Protein AF-A0A257JA24-F1 (afdb_monomer)

Radius of gyration: 20.9 Å; Cα contacts (8 Å, |Δi|>4): 91; chains: 1; bounding box: 44×46×59 Å

Mean predicted aligned error: 9.77 Å

Secondary structure (DSSP, 8-state):
-----PPPP-PPPP--PPPEEEEE-SSEEEEEEE-TTS-EEEEEEE-PPPTTS-TTHHHHHHHHHHHHHHHHHT--EE-

Structure (mmCIF, N/CA/C/O backbone):
data_AF-A0A257JA24-F1
#
_entry.id   AF-A0A257JA24-F1
#
loop_
_atom_site.group_PDB
_atom_site.id
_atom_site.type_symbol
_atom_site.label_atom_id
_atom_site.label_alt_id
_atom_site.label_comp_id
_atom_site.label_asym_id
_atom_site.label_entity_id
_atom_site.label_seq_id
_atom_site.pdbx_PDB_ins_code
_atom_site.Cartn_x
_atom_site.Cartn_y
_atom_site.Cartn_z
_atom_site.occupancy
_atom_site.B_iso_or_equiv
_atom_site.auth_seq_id
_atom_site.auth_comp_id
_atom_site.auth_asym_id
_atom_site.auth_atom_id
_atom_site.pdbx_PDB_model_num
ATOM 1 N N . MET A 1 1 ? -31.276 41.272 40.360 1.00 52.0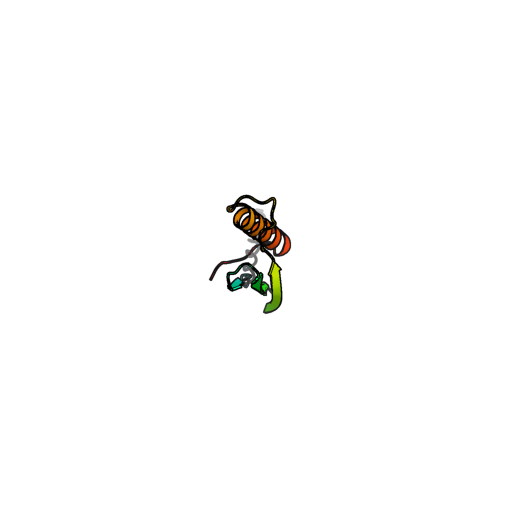6 1 MET A N 1
ATOM 2 C CA . MET A 1 1 ? -31.749 39.953 39.893 1.00 52.06 1 MET A CA 1
ATOM 3 C C . MET A 1 1 ? -30.770 39.486 38.826 1.00 52.06 1 MET A C 1
ATOM 5 O O . MET A 1 1 ? -30.800 40.014 37.726 1.00 52.06 1 MET A O 1
ATOM 9 N N . VAL A 1 2 ? -29.800 38.645 39.193 1.00 49.59 2 VAL A N 1
ATOM 10 C CA . VAL A 1 2 ? -28.718 38.203 38.292 1.00 49.59 2 VAL A CA 1
ATOM 11 C C . VAL A 1 2 ? -29.180 36.907 37.618 1.00 49.59 2 VAL A C 1
ATOM 13 O O . VAL A 1 2 ? -29.588 36.002 38.348 1.00 49.59 2 VAL A O 1
ATOM 16 N N . PRO A 1 3 ? -29.189 36.785 36.280 1.00 50.69 3 PRO A N 1
ATOM 17 C CA . PRO A 1 3 ? -29.575 35.535 35.642 1.00 50.69 3 PRO A CA 1
ATOM 18 C C . PRO A 1 3 ? -28.448 34.514 35.835 1.00 50.69 3 PRO A C 1
ATOM 20 O O . PRO A 1 3 ? -27.302 34.754 35.461 1.00 50.69 3 PRO A O 1
ATOM 23 N N . ALA A 1 4 ? -28.771 33.383 36.459 1.00 59.22 4 ALA A N 1
ATOM 24 C CA . ALA A 1 4 ? -27.861 32.255 36.579 1.00 59.22 4 ALA A CA 1
ATOM 25 C C . ALA A 1 4 ? -27.798 31.521 35.231 1.00 59.22 4 ALA A C 1
ATOM 27 O O . ALA A 1 4 ? -28.732 30.817 34.852 1.00 59.22 4 ALA A O 1
ATOM 28 N N . THR A 1 5 ? -26.700 31.696 34.498 1.00 58.97 5 THR A N 1
ATOM 29 C CA . THR A 1 5 ? -26.388 30.878 33.322 1.00 58.97 5 THR A CA 1
ATOM 30 C C . THR A 1 5 ? -25.981 29.488 33.803 1.00 58.97 5 THR A C 1
ATOM 32 O O . THR A 1 5 ? -24.912 29.316 34.387 1.00 58.97 5 THR A O 1
ATOM 35 N N . LEU A 1 6 ? -26.845 28.494 33.596 1.00 60.06 6 LEU A N 1
ATOM 36 C CA . LEU A 1 6 ? -26.515 27.095 33.861 1.00 60.06 6 LEU A CA 1
ATOM 37 C C . LEU A 1 6 ? -25.440 26.630 32.860 1.00 60.06 6 LEU A C 1
ATOM 39 O O . LEU A 1 6 ? -25.584 26.891 31.662 1.00 60.06 6 LEU A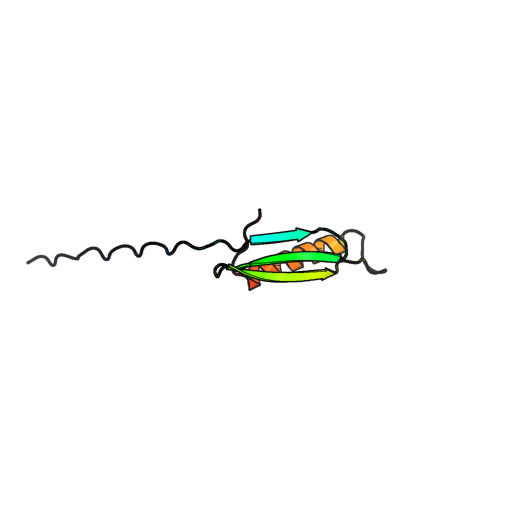 O 1
ATOM 43 N N . PRO A 1 7 ? -24.374 25.945 33.305 1.00 60.19 7 PRO A N 1
ATOM 44 C CA . PRO A 1 7 ? -23.387 25.390 32.394 1.00 60.19 7 PRO A CA 1
ATOM 45 C C . PRO A 1 7 ? -24.039 24.273 31.576 1.00 60.19 7 PRO A C 1
ATOM 47 O O . PRO A 1 7 ? -24.534 23.287 32.125 1.00 60.19 7 PRO A O 1
ATOM 50 N N . VAL A 1 8 ? -24.050 24.435 30.252 1.00 65.00 8 VAL A N 1
ATOM 51 C CA . VAL A 1 8 ? -24.422 23.363 29.325 1.00 65.00 8 VAL A CA 1
ATOM 52 C C . VAL A 1 8 ? -23.427 22.221 29.554 1.00 65.00 8 VAL A C 1
ATOM 54 O O . VAL A 1 8 ? -22.219 22.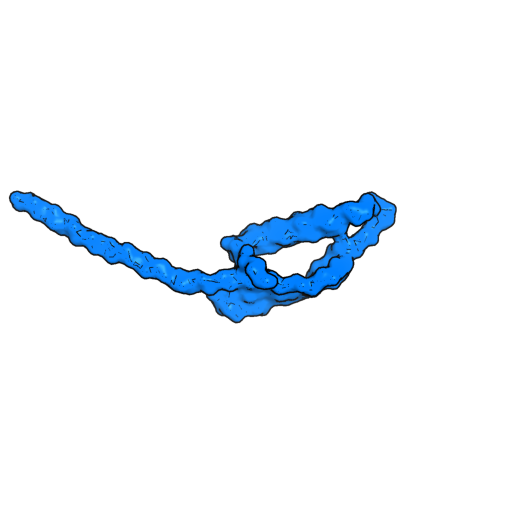470 29.493 1.00 65.00 8 VAL A O 1
ATOM 57 N N . PRO A 1 9 ? -23.876 20.991 29.858 1.00 61.06 9 PRO A N 1
ATOM 58 C CA . PRO A 1 9 ? -22.957 19.880 30.035 1.00 61.06 9 PRO A CA 1
ATOM 59 C C . PRO A 1 9 ? -22.175 19.702 28.735 1.00 61.06 9 PRO A C 1
ATOM 61 O O . PRO A 1 9 ? -22.767 19.530 27.669 1.00 61.06 9 PRO A O 1
ATOM 64 N N . ALA A 1 10 ? -20.846 19.779 28.827 1.00 63.31 10 ALA A N 1
ATOM 65 C CA . ALA A 1 10 ? -19.958 19.452 27.725 1.00 63.31 10 ALA A CA 1
ATOM 66 C C . ALA A 1 10 ? -20.357 18.065 27.213 1.00 63.31 10 ALA A C 1
ATOM 68 O O . ALA A 1 10 ? -20.313 17.088 27.968 1.00 63.31 10 ALA A O 1
ATOM 69 N N . ALA A 1 11 ? -20.829 17.999 25.967 1.00 61.78 11 ALA A N 1
ATOM 70 C CA . ALA A 1 11 ? -21.197 16.748 25.331 1.00 61.78 11 ALA A CA 1
ATOM 71 C C . ALA A 1 11 ? -20.032 15.767 25.515 1.00 61.78 11 ALA A C 1
ATOM 73 O O . ALA A 1 11 ? -18.911 16.049 25.089 1.00 61.78 11 ALA A O 1
ATOM 74 N N . LYS A 1 12 ? -20.276 14.647 26.209 1.00 53.28 12 LYS A N 1
ATOM 75 C CA . LYS A 1 12 ? -19.300 13.560 26.306 1.00 53.28 12 LYS A CA 1
ATOM 76 C C . LYS A 1 12 ? -18.895 13.209 24.879 1.00 53.28 12 LYS A C 1
ATOM 78 O O . LYS A 1 12 ? -19.761 12.838 24.091 1.00 53.28 12 LYS A O 1
ATOM 83 N N . ALA A 1 13 ? -17.610 13.356 24.563 1.00 60.06 13 ALA A N 1
ATOM 84 C CA . ALA A 1 13 ? -17.068 12.919 23.289 1.00 60.06 13 ALA A CA 1
ATOM 85 C C . ALA A 1 13 ? -17.468 11.452 23.095 1.00 60.06 13 ALA A C 1
ATOM 87 O O . ALA A 1 13 ? -17.122 10.595 23.912 1.00 60.06 13 ALA A O 1
ATOM 88 N N . THR A 1 14 ? -18.275 11.182 22.070 1.00 61.84 14 THR A N 1
ATOM 89 C CA . THR A 1 14 ? -18.592 9.816 21.659 1.00 61.84 14 THR A CA 1
ATOM 90 C C . THR A 1 14 ? -17.263 9.094 21.453 1.00 61.84 14 THR A C 1
ATOM 92 O O . THR A 1 14 ? -16.395 9.670 20.796 1.00 61.84 14 THR A O 1
ATOM 95 N N . PRO A 1 15 ? -17.049 7.892 22.014 1.00 63.19 15 PRO A N 1
ATOM 96 C CA . PRO A 1 15 ? -15.809 7.167 21.782 1.00 63.19 15 PRO A CA 1
ATOM 97 C C . PRO A 1 15 ? -15.671 6.907 20.279 1.00 63.19 15 PRO A C 1
ATOM 99 O O . PRO A 1 15 ? -16.398 6.094 19.710 1.00 63.19 15 PRO A O 1
ATOM 102 N N . THR A 1 16 ? -1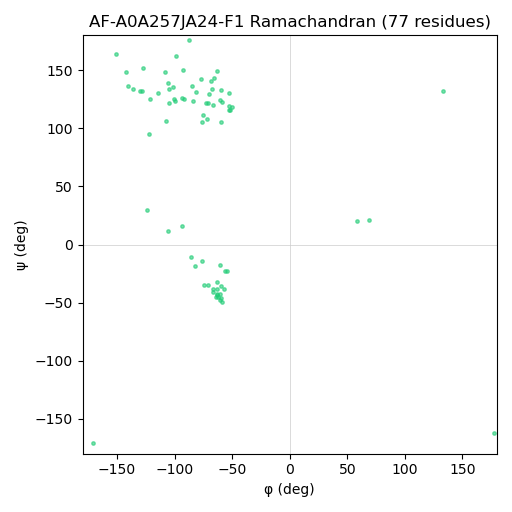4.777 7.647 19.628 1.00 70.62 16 THR A N 1
ATOM 103 C CA . THR A 1 16 ? -14.476 7.486 18.210 1.00 70.62 16 THR A CA 1
ATOM 104 C C . THR A 1 16 ? -13.626 6.234 18.073 1.00 70.62 16 THR A C 1
ATOM 106 O O . THR A 1 16 ? -12.491 6.193 18.546 1.00 70.62 16 THR A O 1
ATOM 109 N N . ILE A 1 17 ? -14.178 5.183 17.472 1.00 79.19 17 ILE A N 1
ATOM 110 C CA . ILE A 1 17 ? -13.388 4.002 17.125 1.00 79.19 17 ILE A CA 1
ATOM 111 C C . ILE A 1 17 ? -12.473 4.418 15.966 1.00 79.19 17 ILE A C 1
ATOM 113 O O . ILE A 1 17 ? -12.992 4.867 14.942 1.00 79.19 17 ILE A O 1
ATOM 117 N N . PRO A 1 18 ? -11.139 4.307 16.092 1.00 81.94 18 PRO A N 1
ATOM 118 C CA . PRO A 1 18 ? -10.243 4.713 15.022 1.00 81.94 18 PRO A CA 1
ATOM 119 C C . PRO A 1 18 ? -10.394 3.775 13.826 1.00 81.94 1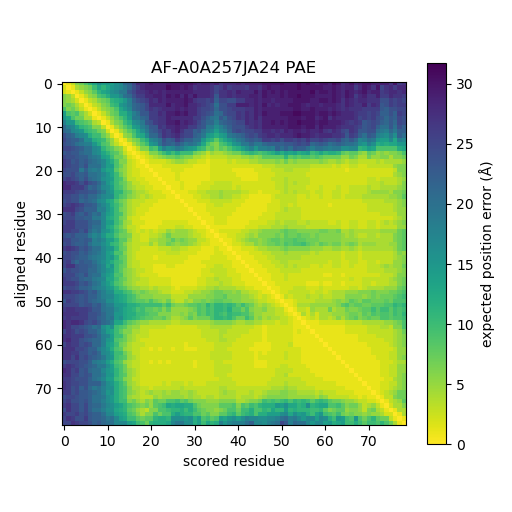8 PRO A C 1
ATOM 121 O O . PRO A 1 18 ? -10.529 2.547 13.978 1.00 81.94 18 PRO A O 1
ATOM 124 N N . SER A 1 19 ? -10.345 4.367 12.635 1.00 88.81 19 SER A N 1
ATOM 125 C CA . SER A 1 19 ? -10.202 3.611 11.400 1.00 88.81 19 SER A CA 1
ATOM 126 C C . SER A 1 19 ? -8.792 3.029 11.339 1.00 88.81 19 SER A C 1
ATOM 128 O O . SER A 1 19 ? -7.840 3.773 11.530 1.00 88.81 19 SER A O 1
ATOM 130 N N . ILE A 1 20 ? -8.637 1.733 11.077 1.00 91.38 20 ILE A N 1
ATOM 131 C CA . ILE A 1 20 ? -7.320 1.073 10.994 1.00 91.38 20 ILE A CA 1
ATOM 132 C C . ILE A 1 20 ? -7.102 0.601 9.565 1.00 91.38 20 ILE A C 1
ATOM 134 O O . ILE A 1 20 ? -7.976 -0.084 9.032 1.00 91.38 20 ILE A O 1
ATOM 138 N N . LEU A 1 21 ? -5.941 0.914 8.986 1.00 93.62 21 LEU A N 1
ATOM 139 C CA . LEU A 1 21 ? -5.479 0.380 7.704 1.00 93.62 21 LEU A CA 1
ATOM 140 C C . LEU A 1 21 ? -4.380 -0.670 7.931 1.00 93.62 21 LEU A C 1
ATOM 142 O O . LEU A 1 21 ? -3.331 -0.361 8.483 1.00 93.62 21 LEU A O 1
ATOM 146 N N . ALA A 1 22 ? -4.605 -1.894 7.455 1.00 95.06 22 ALA A N 1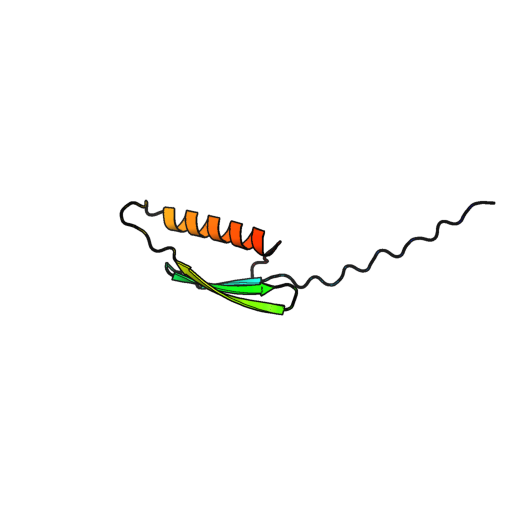
ATOM 147 C CA . ALA A 1 22 ? -3.610 -2.965 7.408 1.00 95.06 22 ALA A CA 1
ATOM 148 C C . ALA A 1 22 ? -3.121 -3.177 5.967 1.00 95.06 22 ALA A C 1
ATOM 150 O O . ALA A 1 22 ? -3.928 -3.158 5.032 1.00 95.06 22 ALA A O 1
ATOM 151 N N . LEU A 1 23 ? -1.813 -3.395 5.794 1.00 95.56 23 LEU A N 1
ATOM 152 C CA . LEU A 1 23 ? -1.151 -3.497 4.490 1.00 95.56 23 LEU A CA 1
ATOM 153 C C . LEU A 1 23 ? -0.279 -4.752 4.390 1.00 95.56 23 LEU A C 1
ATOM 155 O O . LEU A 1 23 ? 0.560 -4.998 5.252 1.00 95.56 23 LEU A O 1
ATOM 159 N N . ASP A 1 24 ? -0.426 -5.481 3.286 1.00 95.62 24 ASP A N 1
ATOM 160 C CA . ASP A 1 24 ? 0.501 -6.523 2.841 1.00 95.62 24 ASP A CA 1
ATOM 161 C C . ASP A 1 24 ? 1.278 -5.994 1.628 1.00 95.62 24 ASP A C 1
ATOM 163 O O . ASP A 1 24 ? 0.712 -5.795 0.549 1.00 95.62 24 ASP A O 1
ATOM 167 N N . LEU A 1 25 ? 2.552 -5.653 1.833 1.00 94.88 25 LEU A N 1
ATOM 168 C CA . LEU A 1 25 ? 3.329 -4.855 0.886 1.00 94.88 25 LEU A CA 1
ATOM 169 C C . LEU A 1 25 ? 3.883 -5.694 -0.272 1.00 94.88 25 LEU A C 1
ATOM 171 O O . LEU A 1 25 ? 4.584 -6.683 -0.085 1.00 94.88 25 LEU A O 1
ATOM 175 N N . GLY A 1 26 ? 3.675 -5.201 -1.492 1.00 94.19 26 GLY A N 1
ATOM 176 C CA . GLY A 1 26 ? 4.228 -5.775 -2.713 1.00 94.19 26 GLY A CA 1
ATOM 177 C C . GLY A 1 26 ? 3.993 -4.863 -3.916 1.00 94.19 26 GLY A C 1
ATOM 178 O O . GLY A 1 26 ? 3.542 -3.729 -3.788 1.00 94.19 26 GLY A O 1
ATOM 179 N N . THR A 1 27 ? 4.276 -5.344 -5.129 1.00 94.31 27 THR A N 1
ATOM 180 C CA . THR A 1 27 ? 3.811 -4.658 -6.355 1.00 94.31 27 THR A CA 1
ATOM 181 C C . THR A 1 27 ? 2.327 -4.900 -6.622 1.00 94.31 27 THR A C 1
ATOM 183 O O . THR A 1 27 ? 1.730 -4.206 -7.437 1.00 94.31 27 THR A O 1
ATOM 186 N N . THR A 1 28 ? 1.736 -5.877 -5.942 1.00 96.94 28 THR A N 1
ATOM 187 C CA . THR A 1 28 ? 0.293 -6.050 -5.787 1.00 96.94 28 THR A CA 1
ATOM 188 C C . THR A 1 28 ? 0.053 -6.048 -4.280 1.00 96.94 28 THR A C 1
ATOM 190 O O . THR A 1 28 ? 0.296 -7.054 -3.626 1.00 96.94 28 THR A O 1
ATOM 193 N N . THR A 1 29 ? -0.292 -4.890 -3.727 1.00 97.00 29 THR A N 1
ATOM 194 C CA . THR A 1 29 ? -0.437 -4.670 -2.284 1.00 97.00 29 THR A CA 1
ATOM 195 C C . THR A 1 29 ? -1.826 -5.100 -1.841 1.00 97.00 29 THR A C 1
ATOM 197 O O . THR A 1 29 ? -2.816 -4.581 -2.359 1.00 97.00 29 THR A O 1
ATOM 200 N N . GLY A 1 30 ? -1.917 -6.016 -0.881 1.00 97.81 30 GLY A N 1
ATOM 201 C CA . GLY A 1 30 ? -3.169 -6.311 -0.188 1.00 97.81 30 GLY A CA 1
ATOM 202 C C . GLY A 1 30 ? -3.482 -5.223 0.836 1.00 97.81 30 GLY A C 1
ATOM 203 O O . GLY A 1 30 ? -2.574 -4.701 1.484 1.00 97.81 30 GLY A O 1
ATOM 204 N N . TRP A 1 31 ? -4.754 -4.864 0.993 1.00 96.69 31 TRP A N 1
ATOM 205 C CA . TRP A 1 31 ? -5.167 -3.888 1.999 1.00 96.69 31 TRP A CA 1
ATOM 206 C C . TRP A 1 31 ? -6.497 -4.260 2.650 1.00 96.69 31 TRP A C 1
ATOM 208 O O . TRP A 1 31 ? -7.377 -4.844 2.013 1.00 96.69 31 TRP A O 1
ATOM 218 N N . ALA A 1 32 ? -6.651 -3.885 3.919 1.00 96.25 32 ALA A N 1
ATO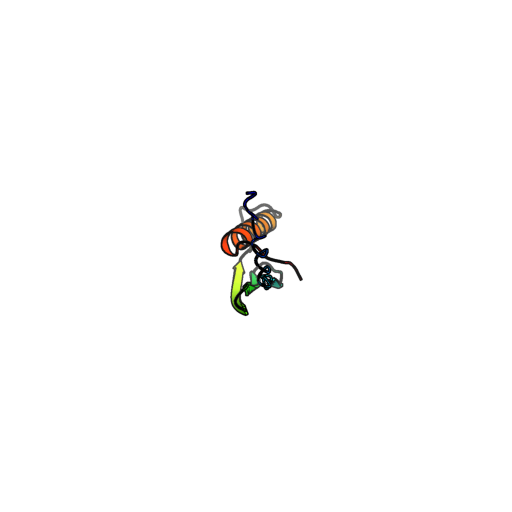M 219 C CA . ALA A 1 32 ? -7.913 -3.950 4.643 1.00 96.25 32 ALA A CA 1
ATOM 220 C C . ALA A 1 32 ? -8.076 -2.720 5.542 1.00 96.25 32 ALA A C 1
ATOM 222 O O . ALA A 1 32 ? -7.136 -2.322 6.225 1.00 96.25 32 ALA A O 1
ATOM 223 N N . ILE A 1 33 ? -9.268 -2.126 5.550 1.00 93.19 33 ILE A N 1
ATOM 224 C CA . ILE A 1 33 ? -9.624 -0.979 6.384 1.00 93.19 33 ILE A CA 1
ATOM 225 C C . ILE A 1 33 ? -10.804 -1.352 7.261 1.00 93.19 33 ILE A C 1
ATOM 227 O O . ILE A 1 33 ? -11.861 -1.725 6.753 1.00 93.19 33 ILE A O 1
ATOM 231 N N . ARG A 1 34 ? -10.658 -1.183 8.573 1.00 92.25 34 ARG A N 1
ATOM 232 C CA . ARG A 1 34 ? -11.795 -1.140 9.494 1.00 92.25 34 ARG A CA 1
ATOM 233 C C . ARG A 1 34 ? -12.190 0.315 9.691 1.00 92.25 34 ARG A C 1
ATOM 235 O O . ARG A 1 34 ? -11.328 1.089 10.080 1.00 92.25 34 ARG A O 1
ATOM 242 N N . ASN A 1 35 ? -13.449 0.681 9.473 1.00 86.50 35 ASN A N 1
ATOM 243 C CA . ASN A 1 35 ? -13.931 2.035 9.764 1.00 86.50 35 ASN A CA 1
ATOM 244 C C . ASN A 1 35 ? -14.416 2.199 11.219 1.00 86.50 35 ASN A C 1
ATOM 246 O O . ASN A 1 35 ? -14.494 1.236 11.987 1.00 86.50 35 ASN A O 1
ATOM 250 N N . ASP A 1 36 ? -14.792 3.425 11.571 1.00 84.94 36 ASP A N 1
ATOM 251 C CA . ASP A 1 36 ? -15.393 3.827 12.851 1.00 84.94 36 ASP A CA 1
ATOM 252 C C . ASP A 1 36 ? -16.680 3.062 13.225 1.00 84.94 36 ASP A C 1
ATOM 254 O O . ASP A 1 36 ? -17.028 2.934 14.397 1.00 84.94 36 ASP A O 1
ATOM 258 N N . ARG A 1 37 ? -17.377 2.500 12.231 1.00 86.38 37 ARG A N 1
ATOM 259 C CA . ARG A 1 37 ? -18.573 1.653 12.385 1.00 86.38 37 ARG A CA 1
ATOM 260 C C . ARG A 1 37 ? -18.257 0.156 12.434 1.00 86.38 37 ARG A C 1
ATOM 262 O O . ARG A 1 37 ? -19.160 -0.657 12.231 1.00 86.38 37 ARG A O 1
ATOM 269 N N . CYS A 1 38 ? -16.997 -0.217 12.655 1.00 85.94 38 CYS A N 1
ATOM 270 C CA . CYS A 1 38 ? -16.517 -1.603 12.692 1.00 85.94 38 CYS A CA 1
ATOM 271 C C . CYS A 1 38 ? -16.775 -2.407 11.403 1.00 85.94 38 CYS A C 1
ATOM 273 O O . CYS A 1 38 ? -16.758 -3.637 11.430 1.00 85.94 38 CYS A O 1
ATOM 275 N N . ARG A 1 39 ? -17.000 -1.745 10.263 1.00 91.00 39 ARG A N 1
ATOM 276 C CA . ARG A 1 39 ? -17.079 -2.414 8.960 1.00 91.00 39 ARG A CA 1
ATOM 277 C C . ARG A 1 39 ? -15.682 -2.580 8.394 1.00 91.00 39 ARG A C 1
ATOM 279 O O . ARG A 1 39 ? -14.895 -1.638 8.428 1.00 91.00 39 ARG A O 1
ATOM 286 N N . ILE A 1 40 ? -15.414 -3.763 7.851 1.00 93.12 40 ILE A N 1
ATOM 287 C CA . ILE A 1 40 ? -14.157 -4.074 7.175 1.00 93.12 40 ILE A CA 1
ATOM 288 C C . ILE A 1 40 ? -14.378 -3.980 5.667 1.00 93.12 40 ILE A C 1
ATOM 290 O O . ILE A 1 40 ? -15.264 -4.632 5.118 1.00 93.12 40 ILE A O 1
ATOM 294 N N . LEU A 1 41 ? -13.562 -3.163 5.014 1.00 93.69 41 LEU A N 1
ATOM 295 C CA . LEU A 1 41 ? -13.377 -3.121 3.569 1.00 93.69 41 LEU A CA 1
ATOM 296 C C . LEU A 1 41 ? -12.004 -3.703 3.255 1.00 93.69 41 LEU A C 1
ATOM 298 O O . LEU A 1 41 ? -11.088 -3.579 4.061 1.00 93.69 41 LEU A O 1
ATOM 302 N N . HIS A 1 42 ? -11.846 -4.338 2.103 1.00 95.38 42 HIS A N 1
ATOM 303 C CA . HIS A 1 42 ? -10.570 -4.920 1.709 1.00 95.38 42 HIS A CA 1
ATOM 304 C C . HIS A 1 42 ? -10.424 -4.939 0.193 1.00 95.38 42 HIS A C 1
ATOM 306 O O . HIS A 1 42 ? -11.404 -4.821 -0.546 1.00 95.38 42 HIS A O 1
ATOM 312 N N . GLY A 1 43 ? -9.198 -5.137 -0.275 1.00 96.81 43 GLY A N 1
ATOM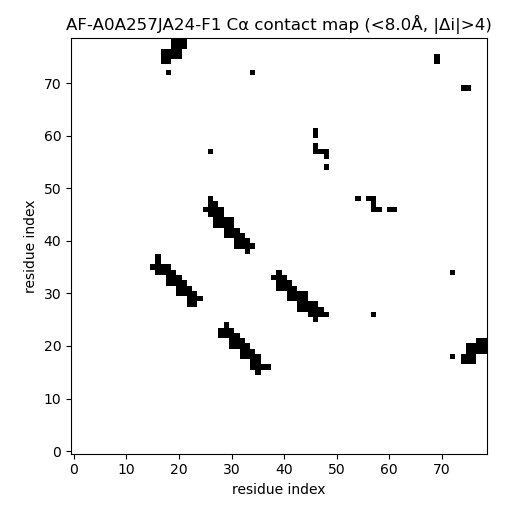 313 C CA . GLY A 1 43 ? -8.913 -5.239 -1.694 1.00 96.81 43 GLY A CA 1
ATOM 314 C C . GLY A 1 43 ? -7.432 -5.404 -1.987 1.00 96.81 43 GLY A C 1
ATOM 315 O O . GLY A 1 43 ? -6.632 -5.763 -1.123 1.00 96.81 43 GLY A O 1
ATOM 316 N N . THR A 1 44 ? -7.083 -5.133 -3.240 1.00 97.81 44 THR A N 1
ATOM 317 C CA . THR A 1 44 ? -5.698 -5.070 -3.704 1.00 97.81 44 THR A CA 1
ATOM 318 C C . THR A 1 44 ? -5.453 -3.748 -4.429 1.00 97.81 44 THR A C 1
ATOM 320 O O . THR A 1 44 ? -6.384 -3.144 -4.964 1.00 97.81 44 THR A O 1
ATOM 323 N N . ALA A 1 45 ? -4.211 -3.273 -4.412 1.00 97.00 45 ALA A N 1
ATOM 324 C CA . ALA A 1 45 ? -3.745 -2.107 -5.152 1.00 97.00 45 ALA A CA 1
ATOM 325 C C . ALA A 1 45 ? -2.497 -2.485 -5.961 1.00 97.00 45 ALA A C 1
ATOM 327 O O . ALA A 1 45 ? -1.570 -3.103 -5.436 1.00 97.00 45 ALA A O 1
ATOM 328 N N . GLU A 1 46 ? -2.459 -2.134 -7.246 1.00 96.69 46 GLU A N 1
ATOM 329 C CA . GLU A 1 46 ? -1.348 -2.498 -8.128 1.00 96.69 46 GLU A CA 1
ATOM 330 C C . GLU A 1 46 ? -0.346 -1.350 -8.313 1.00 96.69 46 GLU A C 1
ATOM 332 O O . GLU A 1 46 ? -0.665 -0.268 -8.802 1.00 96.69 46 GLU A O 1
ATOM 337 N N . PHE A 1 47 ? 0.915 -1.631 -7.992 1.00 95.88 47 PHE A N 1
ATOM 338 C CA . PHE A 1 47 ? 2.065 -0.735 -8.140 1.00 95.88 47 PHE A CA 1
ATOM 339 C C . PHE A 1 47 ? 3.170 -1.363 -8.998 1.00 95.88 47 PHE A C 1
ATOM 341 O O . PHE A 1 47 ? 4.358 -1.074 -8.827 1.00 95.88 47 PHE A O 1
ATOM 348 N N . ARG A 1 48 ? 2.794 -2.238 -9.939 1.00 93.69 48 ARG A N 1
ATOM 349 C CA . ARG A 1 48 ? 3.731 -2.845 -10.894 1.00 93.69 48 ARG A CA 1
ATOM 350 C C . ARG A 1 48 ? 4.413 -1.746 -11.726 1.00 93.69 48 ARG A C 1
ATOM 352 O O . ARG A 1 48 ? 3.717 -0.844 -12.196 1.00 93.69 48 ARG A O 1
ATOM 359 N N . PRO A 1 49 ? 5.748 -1.772 -11.891 1.00 91.25 49 PRO A N 1
ATOM 360 C CA . PRO A 1 49 ? 6.447 -0.800 -12.726 1.00 91.25 49 PRO A CA 1
ATOM 361 C C . PRO A 1 49 ? 6.069 -0.962 -14.198 1.00 91.25 49 PRO A C 1
ATOM 363 O O . PRO A 1 49 ? 5.929 -2.084 -14.686 1.00 91.25 49 PRO A O 1
ATOM 366 N N . THR A 1 50 ? 5.968 0.146 -14.922 1.00 89.19 50 THR A N 1
ATOM 367 C CA . THR A 1 50 ? 5.871 0.132 -16.389 1.00 89.19 50 THR A CA 1
ATOM 368 C C . THR A 1 50 ? 7.235 0.420 -17.025 1.00 89.19 50 THR A C 1
ATOM 370 O O . THR A 1 50 ? 8.138 0.950 -16.380 1.00 89.19 50 THR A O 1
ATOM 373 N N . ARG A 1 51 ? 7.415 0.087 -18.314 1.00 89.81 51 ARG A N 1
ATOM 374 C CA . ARG A 1 51 ? 8.704 0.270 -19.025 1.00 89.81 51 ARG A CA 1
ATOM 375 C C . ARG A 1 51 ? 9.191 1.725 -19.102 1.00 89.81 51 ARG A C 1
ATOM 377 O O . ARG A 1 51 ? 10.349 1.954 -19.424 1.00 89.81 51 ARG A O 1
ATOM 384 N N . PHE A 1 52 ? 8.298 2.686 -18.868 1.00 89.94 52 PHE A N 1
ATOM 385 C CA . PHE A 1 52 ? 8.577 4.122 -18.948 1.00 89.94 52 PHE A CA 1
ATOM 386 C C . PHE A 1 52 ? 8.671 4.786 -17.571 1.00 89.94 52 PHE A C 1
ATOM 388 O O . PHE A 1 52 ? 8.667 6.009 -17.468 1.00 89.94 52 PHE A O 1
ATOM 395 N N . GLU A 1 53 ? 8.737 3.996 -16.504 1.00 89.94 53 GLU A N 1
ATOM 396 C CA . GLU A 1 53 ? 8.815 4.502 -15.143 1.00 89.94 53 GLU A CA 1
ATOM 397 C C . GLU A 1 53 ? 10.221 4.371 -14.575 1.00 89.94 53 GLU A C 1
ATOM 399 O O . GLU A 1 53 ? 10.846 3.314 -14.640 1.00 89.94 53 GLU A O 1
ATOM 404 N N . GLY A 1 54 ? 10.697 5.446 -13.942 1.00 91.44 54 GLY A N 1
ATOM 405 C CA . GLY A 1 54 ? 11.872 5.368 -13.082 1.00 91.44 54 GLY A CA 1
ATOM 406 C C . GLY A 1 54 ? 11.603 4.452 -11.886 1.00 91.44 54 GLY A C 1
ATOM 407 O O . GLY A 1 54 ? 10.475 4.383 -11.392 1.00 91.44 54 GLY A O 1
ATOM 408 N N . GLY A 1 55 ? 12.640 3.780 -11.373 1.00 89.00 55 GLY A N 1
ATOM 409 C CA . GLY A 1 55 ? 12.509 2.783 -10.296 1.00 89.00 55 GLY A CA 1
ATOM 410 C C . GLY A 1 55 ? 11.794 3.283 -9.029 1.00 89.00 55 GLY A C 1
ATOM 411 O O . GLY A 1 55 ? 11.217 2.481 -8.295 1.00 89.00 55 GLY A O 1
ATOM 412 N N . GLY A 1 56 ? 11.776 4.602 -8.806 1.00 93.94 56 GLY A N 1
ATOM 413 C CA . GLY A 1 56 ? 11.089 5.258 -7.693 1.00 93.94 56 GLY A CA 1
ATOM 414 C C . GLY A 1 56 ? 9.581 5.502 -7.880 1.00 93.94 56 GLY A C 1
ATOM 415 O O . GLY A 1 56 ? 8.874 5.696 -6.895 1.00 93.94 56 GLY A O 1
ATOM 416 N N . MET A 1 57 ? 9.055 5.472 -9.111 1.00 95.50 57 MET A N 1
ATOM 417 C CA . MET A 1 57 ? 7.681 5.918 -9.412 1.00 95.50 57 MET A CA 1
ATOM 418 C C . MET A 1 57 ? 6.599 5.090 -8.713 1.00 95.50 57 MET A C 1
ATOM 420 O O . MET A 1 57 ? 5.562 5.632 -8.331 1.00 95.50 57 MET A O 1
ATOM 424 N N . ARG A 1 58 ? 6.847 3.793 -8.490 1.00 94.06 58 ARG A N 1
ATOM 425 C CA . ARG A 1 58 ? 5.929 2.923 -7.737 1.00 94.06 58 ARG A CA 1
ATOM 426 C C . ARG A 1 58 ? 5.694 3.421 -6.308 1.00 94.06 58 ARG A C 1
ATOM 428 O O . ARG A 1 58 ? 4.573 3.340 -5.821 1.00 94.06 58 ARG A O 1
ATOM 435 N N . TYR A 1 59 ? 6.719 3.988 -5.671 1.00 94.56 59 TYR A N 1
ATOM 436 C CA . TYR A 1 59 ? 6.624 4.508 -4.309 1.00 94.56 59 TYR A CA 1
ATOM 437 C C . TYR A 1 59 ? 5.852 5.828 -4.266 1.00 94.56 59 TYR A C 1
ATOM 439 O O . TYR A 1 59 ? 5.076 6.044 -3.343 1.00 94.56 59 TYR A O 1
ATOM 447 N N . LEU A 1 60 ? 5.985 6.671 -5.297 1.00 95.62 60 LEU A N 1
ATOM 448 C CA . LEU A 1 60 ? 5.177 7.888 -5.427 1.00 95.62 60 LEU A CA 1
ATOM 449 C C . LEU A 1 60 ? 3.697 7.564 -5.654 1.00 95.62 60 LEU A C 1
ATOM 451 O O . LEU A 1 60 ? 2.831 8.196 -5.056 1.00 95.62 60 LEU A O 1
ATOM 455 N N . ARG A 1 61 ? 3.392 6.554 -6.481 1.00 95.69 61 ARG A N 1
ATOM 456 C CA . ARG A 1 61 ? 2.013 6.066 -6.638 1.00 95.69 61 ARG A CA 1
ATOM 457 C C . ARG A 1 61 ? 1.459 5.494 -5.340 1.00 95.69 61 ARG A C 1
ATOM 459 O O . ARG A 1 61 ? 0.313 5.776 -5.018 1.00 95.69 61 ARG A O 1
ATOM 466 N N . PHE A 1 62 ? 2.262 4.716 -4.616 1.00 96.19 62 PHE A N 1
ATOM 467 C CA . PHE A 1 62 ? 1.880 4.177 -3.315 1.00 96.19 62 PHE A CA 1
A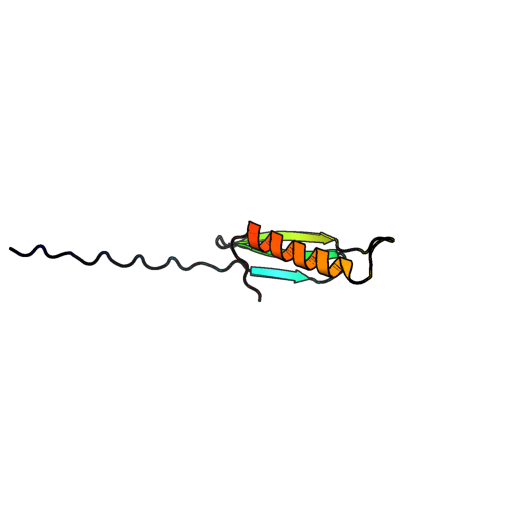TOM 468 C C . PHE A 1 62 ? 1.583 5.291 -2.302 1.00 96.19 62 PHE A C 1
ATOM 470 O O . PHE A 1 62 ? 0.523 5.274 -1.690 1.00 96.19 62 PHE A O 1
ATOM 477 N N . GLY A 1 63 ? 2.453 6.301 -2.191 1.00 95.75 63 GLY A N 1
ATOM 478 C CA . GLY A 1 63 ? 2.215 7.469 -1.337 1.00 95.75 63 GLY A CA 1
ATOM 479 C C . GLY A 1 63 ? 0.937 8.219 -1.715 1.00 95.75 63 GLY A C 1
ATOM 480 O O . GLY A 1 63 ? 0.065 8.405 -0.875 1.00 95.75 63 GLY A O 1
ATOM 481 N N . LYS A 1 64 ? 0.752 8.531 -3.005 1.00 96.25 64 LYS A N 1
ATOM 482 C CA . LYS A 1 64 ? -0.482 9.165 -3.499 1.00 96.25 64 LYS A CA 1
ATOM 483 C C . LYS A 1 64 ? -1.734 8.340 -3.178 1.00 96.25 64 LYS A C 1
ATOM 485 O O . LYS A 1 64 ? -2.783 8.900 -2.878 1.00 96.25 64 LYS A O 1
ATOM 490 N N . TRP A 1 65 ? -1.642 7.015 -3.268 1.00 96.31 65 TRP A N 1
ATOM 491 C CA . TRP A 1 65 ? -2.741 6.118 -2.921 1.00 96.31 65 TRP A CA 1
ATOM 492 C C . TRP A 1 65 ? -3.070 6.159 -1.420 1.00 96.31 65 TRP A C 1
ATOM 494 O O . TRP A 1 65 ? -4.250 6.157 -1.065 1.00 96.31 65 TRP A O 1
ATOM 504 N N . LEU A 1 66 ? -2.066 6.256 -0.543 1.00 94.56 66 LEU A N 1
ATOM 505 C CA . LEU A 1 66 ? -2.289 6.464 0.891 1.00 94.56 66 LEU A CA 1
ATOM 506 C C . LEU A 1 66 ? -2.981 7.804 1.169 1.00 94.56 66 LEU A C 1
ATOM 508 O O . LEU A 1 66 ? -3.948 7.821 1.927 1.00 94.56 66 LEU A O 1
ATOM 512 N N . ASP A 1 67 ? -2.559 8.889 0.512 1.00 94.25 67 ASP A N 1
ATOM 513 C CA . ASP A 1 67 ? -3.181 10.214 0.668 1.00 94.25 67 ASP A CA 1
ATOM 514 C C . ASP A 1 67 ? -4.665 10.193 0.272 1.00 94.25 67 ASP A C 1
ATOM 516 O O . ASP A 1 67 ? -5.527 10.668 1.010 1.00 94.25 67 ASP A O 1
ATOM 520 N N . GLN A 1 68 ? -4.983 9.571 -0.867 1.00 93.62 68 GLN A N 1
ATOM 521 C CA . GLN A 1 68 ? -6.366 9.396 -1.322 1.00 93.62 68 GLN A CA 1
ATOM 522 C C . GLN A 1 68 ? -7.181 8.532 -0.357 1.00 93.62 68 GLN A C 1
ATOM 524 O O . GLN A 1 68 ? -8.357 8.800 -0.116 1.00 93.62 68 GLN A O 1
ATOM 529 N N . THR A 1 69 ? -6.565 7.491 0.205 1.00 91.38 69 THR A N 1
ATOM 530 C CA . THR A 1 69 ? -7.220 6.625 1.189 1.00 91.38 69 THR A CA 1
ATOM 531 C C . THR A 1 69 ? -7.551 7.412 2.456 1.00 91.38 69 THR A C 1
ATOM 533 O O . THR A 1 69 ? -8.680 7.336 2.932 1.00 91.38 69 THR A O 1
ATOM 536 N N . LEU A 1 70 ? -6.611 8.220 2.953 1.00 89.19 70 LEU A N 1
ATOM 537 C CA . LEU A 1 70 ? -6.797 9.091 4.113 1.00 89.19 70 LEU A CA 1
ATOM 538 C C . LEU A 1 70 ? -7.923 10.116 3.900 1.00 89.19 70 LEU A C 1
ATOM 540 O O . LEU A 1 70 ? -8.738 10.323 4.800 1.00 89.19 70 LEU A O 1
ATOM 544 N N . GLU A 1 71 ? -7.985 10.729 2.715 1.00 88.81 71 GLU A N 1
ATOM 545 C CA . GLU A 1 71 ? -9.029 11.691 2.345 1.00 88.81 71 GLU A CA 1
ATOM 546 C C . GLU A 1 71 ? -10.422 11.042 2.343 1.00 88.81 71 GLU A C 1
ATOM 548 O O . GLU A 1 71 ? -11.368 11.587 2.912 1.00 88.81 71 GLU A O 1
ATOM 553 N N . VAL A 1 72 ? -10.545 9.843 1.763 1.00 85.94 72 VAL A N 1
ATOM 554 C CA . VAL A 1 72 ? -11.825 9.125 1.657 1.00 85.94 72 VAL A CA 1
ATOM 555 C C . VAL A 1 72 ? -12.307 8.593 3.009 1.00 85.94 72 VAL A C 1
ATOM 557 O O . VAL A 1 72 ? -13.513 8.564 3.258 1.00 85.94 72 VAL A O 1
ATOM 560 N N . THR A 1 73 ? -11.403 8.165 3.893 1.00 83.62 73 THR A N 1
ATOM 561 C CA . THR A 1 73 ? -11.787 7.638 5.213 1.00 83.62 73 THR A CA 1
ATOM 562 C C . THR A 1 73 ? -11.962 8.719 6.278 1.00 83.62 73 THR A C 1
ATOM 564 O O . THR A 1 73 ? -12.475 8.412 7.353 1.00 83.62 73 THR A O 1
ATOM 567 N N . GLY A 1 74 ? -11.553 9.964 6.007 1.00 81.06 74 GLY A N 1
ATOM 568 C CA . GLY A 1 74 ? -11.606 11.066 6.974 1.00 81.06 74 GLY A CA 1
ATOM 569 C C . GLY A 1 74 ? -10.624 10.906 8.142 1.00 81.06 74 GLY A C 1
ATOM 570 O O . GLY A 1 74 ? -10.833 11.489 9.204 1.00 81.06 74 GLY A O 1
ATOM 571 N N . GLY A 1 75 ? -9.581 10.091 7.959 1.00 80.88 75 GLY A N 1
ATOM 572 C CA . GLY A 1 75 ? -8.654 9.672 9.010 1.00 80.88 75 GLY A CA 1
ATOM 573 C C . GLY A 1 75 ? -8.411 8.164 8.978 1.00 80.88 75 GLY A C 1
ATOM 574 O O . GLY A 1 75 ? -9.353 7.374 8.899 1.00 80.88 75 GLY A O 1
ATOM 575 N N . ILE A 1 76 ? -7.146 7.757 9.029 1.00 80.50 76 ILE A N 1
ATOM 576 C CA . ILE A 1 76 ? -6.718 6.371 9.234 1.00 80.50 76 ILE A CA 1
ATOM 577 C C . ILE A 1 76 ? -5.579 6.374 10.245 1.00 80.50 76 ILE A C 1
ATOM 579 O O . ILE A 1 76 ? -4.666 7.191 10.159 1.00 80.50 76 ILE A O 1
ATOM 583 N N . ASP A 1 77 ? -5.673 5.472 11.208 1.00 70.00 77 ASP A N 1
ATOM 584 C CA . ASP A 1 77 ? -4.624 5.177 12.166 1.00 70.00 77 ASP A CA 1
ATOM 585 C C . ASP A 1 77 ? -3.770 4.016 11.646 1.00 70.00 77 ASP A C 1
ATOM 587 O O . ASP A 1 77 ? -4.245 3.147 10.899 1.00 70.00 77 ASP A O 1
ATOM 591 N N . VAL A 1 78 ? -2.502 4.027 12.039 1.00 60.47 78 VAL A N 1
ATOM 592 C CA . VAL A 1 78 ? -1.526 2.991 11.704 1.00 60.47 78 VAL A CA 1
ATOM 593 C C . VAL A 1 78 ? -1.363 2.066 12.905 1.00 60.47 78 VAL A C 1
ATOM 595 O O . VAL A 1 78 ? -1.261 2.530 14.039 1.00 60.47 78 VAL A O 1
ATOM 598 N N . VAL A 1 79 ? -1.346 0.756 12.663 1.00 56.31 79 VAL A N 1
ATOM 599 C CA . VAL A 1 79 ? -1.073 -0.264 13.688 1.00 56.31 79 VAL A CA 1
ATOM 600 C C . VAL A 1 79 ? 0.106 -1.113 13.258 1.00 56.31 79 VAL A C 1
ATOM 602 O O . VAL A 1 79 ? 0.140 -1.487 12.064 1.00 56.31 79 VAL A O 1
#

pLDDT: mean 84.25, std 14.6, range [49.59, 97.81]

Foldseek 3Di:
DDDDDDDDPDPDPDPQDAKEWDWDDDQWIWIWIQASVRDIDIDTDHLDDDPPDDPCVSVVVVVVVVVVVCVVRVHYDYD

Solvent-accessible surface area (backbone atoms only — not comparable to full-atom values): 4981 Å² total; per-residue (Å²): 138,81,85,82,80,75,81,74,76,77,76,76,77,72,87,76,50,72,19,38,52,48,77,46,89,58,49,65,21,39,39,37,36,34,41,61,84,74,48,77,48,72,53,74,47,80,41,67,81,54,99,88,52,62,94,62,50,40,58,55,53,50,51,53,50,51,54,53,49,34,64,75,61,76,49,65,45,84,123

Nearest PDB structures (foldseek):
  1mu2-assembly1_B  TM=4.798E-01  e=5.492E-01  Human immunodeficiency virus 2
  1lwf-assembly1_B  TM=4.503E-01  e=1.380E+00  Human immunodeficiency virus 1
  7zet-assembly2_A  TM=4.055E-01  e=1.574E+00  Homo sapiens
  2q2r-assembly1_B  TM=3.860E-01  e=3.467E+00  Trypanosoma cruzi
  8opt-assembly1_A  TM=5.237E-01  e=6.695E+00  Homo sapiens

Sequence (79 aa):
MVPATLPVPAAKATPTIPSILALDLGTTTGWAIRNDRCRILHGTAEFRPTRFEGGGMRYLRFGKWLDQTLEVTGGIDVV